Protein AF-A0A9E3GKM8-F1 (afdb_monomer)

pLDDT: mean 89.6, std 9.0, range [55.22, 98.56]

Solvent-accessible surface area (backbone atoms only — not comparable to full-atom values): 5943 Å² total; per-residue (Å²): 116,68,69,61,54,50,55,49,60,79,42,48,66,61,56,52,50,52,52,52,53,49,52,51,50,51,56,46,48,36,64,90,82,4,53,57,38,49,55,52,52,54,53,52,50,51,54,50,52,53,51,51,51,50,52,50,50,52,48,54,52,50,49,54,55,47,52,41,65,48,96,62,60,38,64,67,62,49,52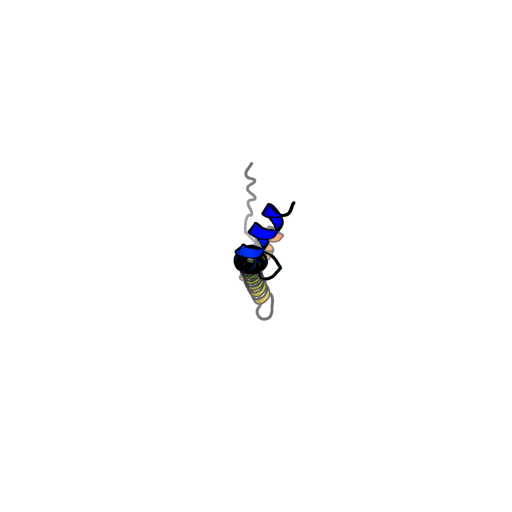,50,51,48,30,70,79,66,71,58,71,61,95,91,59,84,88,82,87,82,83,83,129

Foldseek 3Di:
DVVVVVVCVVCVVVVVVVVVVVVCVCVQCDDCPHPVNVVVVVVVVVVVVVVVVVVVVVVVVVVVVVVCCPDPPVVVVVVVVCCVPPVDDDPPDDGDDDDDD

Structure (mmCIF, N/CA/C/O backbone):
data_AF-A0A9E3GKM8-F1
#
_entry.id   AF-A0A9E3GKM8-F1
#
loop_
_atom_site.group_PDB
_atom_site.id
_atom_site.type_symbol
_atom_site.label_atom_id
_atom_site.label_alt_id
_atom_site.label_comp_id
_atom_site.label_asym_id
_atom_site.label_entity_id
_atom_site.label_seq_id
_atom_site.pdbx_PDB_ins_code
_atom_site.Cartn_x
_atom_site.Cartn_y
_atom_site.Cartn_z
_atom_site.occupancy
_atom_site.B_iso_or_equiv
_atom_site.auth_seq_id
_atom_site.auth_comp_id
_atom_site.auth_asym_id
_atom_site.auth_atom_id
_atom_site.pdbx_PDB_model_num
ATOM 1 N N . MET A 1 1 ? 11.761 11.075 -61.405 1.00 55.22 1 MET A N 1
ATOM 2 C CA . MET A 1 1 ? 11.833 9.775 -60.697 1.00 55.22 1 MET A CA 1
ATOM 3 C C . MET A 1 1 ? 13.269 9.357 -60.366 1.00 55.22 1 MET A C 1
ATOM 5 O O . MET A 1 1 ? 13.521 9.028 -59.216 1.00 55.22 1 MET A O 1
ATOM 9 N N . SER A 1 2 ? 14.216 9.408 -61.314 1.00 62.56 2 SER A N 1
ATOM 10 C CA . SER A 1 2 ? 15.609 8.938 -61.138 1.00 62.56 2 SER A CA 1
ATOM 11 C C . SER A 1 2 ? 16.404 9.655 -60.034 1.00 62.56 2 SER A C 1
ATOM 13 O O . SER A 1 2 ? 17.075 9.002 -59.242 1.00 62.56 2 SER A O 1
ATOM 15 N N . ASN A 1 3 ? 16.287 10.981 -59.920 1.00 69.12 3 ASN A N 1
ATOM 16 C CA . ASN A 1 3 ? 17.090 11.767 -58.967 1.00 69.12 3 ASN A CA 1
ATOM 17 C C . ASN A 1 3 ? 16.737 11.490 -57.494 1.00 69.12 3 ASN A C 1
ATOM 19 O O . ASN A 1 3 ? 17.602 11.530 -56.624 1.00 69.12 3 ASN A O 1
ATOM 23 N N . LEU A 1 4 ? 15.470 11.169 -57.218 1.00 68.75 4 LEU A N 1
ATOM 24 C CA . LEU A 1 4 ? 14.983 10.864 -55.870 1.00 68.75 4 LEU A CA 1
ATOM 25 C C . LEU A 1 4 ? 15.470 9.480 -55.418 1.00 68.75 4 LEU A C 1
ATOM 27 O O . LEU A 1 4 ? 15.970 9.323 -54.308 1.00 68.75 4 LEU A O 1
ATOM 31 N N . VAL A 1 5 ? 15.400 8.495 -56.319 1.00 74.75 5 VAL A N 1
ATOM 32 C CA . VAL A 1 5 ? 15.896 7.131 -56.082 1.00 74.75 5 VAL A CA 1
ATOM 33 C C . VAL A 1 5 ? 17.415 7.125 -55.881 1.00 74.75 5 VAL A C 1
ATOM 35 O O . VAL A 1 5 ? 17.902 6.453 -54.973 1.00 74.75 5 VAL A O 1
ATOM 38 N N . ASN A 1 6 ? 18.159 7.924 -56.652 1.00 72.62 6 ASN A N 1
ATOM 39 C CA . ASN A 1 6 ? 19.606 8.076 -56.477 1.00 72.62 6 ASN A CA 1
ATOM 40 C C . ASN A 1 6 ? 19.959 8.730 -55.132 1.00 72.62 6 ASN A C 1
ATOM 42 O O . ASN A 1 6 ? 20.800 8.204 -54.408 1.00 72.62 6 ASN A O 1
ATOM 46 N N . SER A 1 7 ? 19.251 9.794 -54.734 1.00 71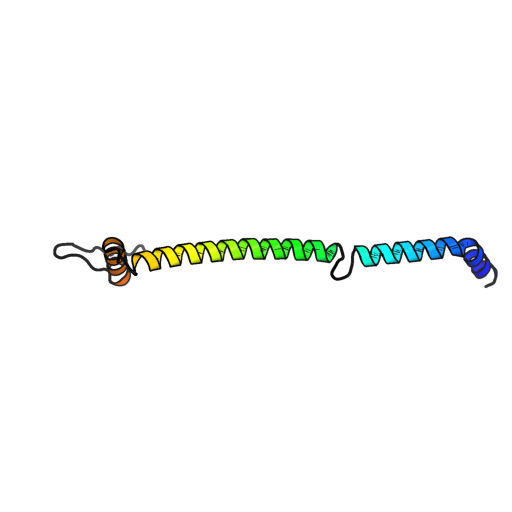.19 7 SER A N 1
ATOM 47 C CA . SER A 1 7 ? 19.481 10.459 -53.442 1.00 71.19 7 SER A CA 1
ATOM 48 C C . SER A 1 7 ? 19.185 9.551 -52.237 1.00 71.19 7 SER A C 1
ATOM 50 O O . SER A 1 7 ? 19.925 9.549 -51.253 1.00 71.19 7 SER A O 1
ATOM 52 N N . ILE A 1 8 ? 18.137 8.721 -52.324 1.00 69.75 8 ILE A N 1
ATOM 53 C CA . ILE A 1 8 ? 17.837 7.692 -51.315 1.00 69.75 8 ILE A CA 1
ATOM 54 C C . ILE A 1 8 ? 18.933 6.622 -51.306 1.00 69.75 8 ILE A C 1
ATOM 56 O O . ILE A 1 8 ? 19.355 6.190 -50.235 1.00 69.75 8 ILE A O 1
ATOM 60 N N . SER A 1 9 ? 19.420 6.215 -52.484 1.00 75.00 9 SER A N 1
ATOM 61 C CA . SER A 1 9 ? 20.479 5.215 -52.623 1.00 75.00 9 SER A CA 1
ATOM 62 C C . SER A 1 9 ? 21.787 5.635 -51.953 1.00 75.00 9 SER A C 1
ATOM 64 O O . SER A 1 9 ? 22.402 4.826 -51.262 1.00 75.00 9 SER A O 1
ATOM 66 N N . GLU A 1 10 ? 22.173 6.899 -52.088 1.00 80.62 10 GLU A N 1
ATOM 67 C CA . GLU A 1 10 ? 23.376 7.461 -51.464 1.00 80.62 10 GLU A CA 1
ATOM 68 C C . GLU A 1 10 ? 23.284 7.529 -49.930 1.00 80.62 10 GLU A C 1
ATOM 70 O O . GLU A 1 10 ? 24.302 7.493 -49.244 1.00 80.62 10 GLU A O 1
ATOM 75 N N . ARG A 1 11 ? 22.066 7.583 -49.369 1.00 84.12 11 ARG A N 1
ATOM 76 C CA . ARG A 1 11 ? 21.814 7.723 -47.921 1.00 84.12 11 ARG A CA 1
ATOM 77 C C . ARG A 1 11 ? 21.209 6.472 -47.275 1.00 84.12 11 ARG A C 1
ATOM 79 O O . ARG A 1 11 ? 20.724 6.541 -46.149 1.00 84.12 11 ARG A O 1
ATOM 86 N N . LYS A 1 12 ? 21.256 5.310 -47.937 1.00 82.31 12 LYS A N 1
ATOM 87 C CA . LYS A 1 12 ? 20.675 4.038 -47.448 1.00 82.31 12 LYS A CA 1
ATOM 88 C C . LYS A 1 12 ? 21.075 3.691 -46.008 1.00 82.31 12 LYS A C 1
ATOM 90 O O . LYS A 1 12 ? 20.230 3.279 -45.219 1.00 82.31 12 LYS A O 1
ATOM 95 N N . PHE A 1 13 ? 22.340 3.905 -45.643 1.00 86.69 13 PHE A N 1
ATOM 96 C CA . PHE A 1 13 ? 22.843 3.613 -44.296 1.00 86.69 13 PHE A CA 1
ATOM 97 C C . PHE A 1 13 ? 22.212 4.506 -43.215 1.00 86.69 13 PHE A C 1
ATOM 99 O O . PHE A 1 13 ? 21.877 4.030 -42.132 1.00 86.69 13 PHE A O 1
ATOM 106 N N . PHE A 1 14 ? 21.961 5.779 -43.532 1.00 88.75 14 PHE A N 1
ATOM 107 C CA . PHE A 1 14 ? 21.273 6.712 -42.637 1.00 88.75 14 PHE A CA 1
ATOM 108 C C . PHE A 1 14 ? 19.840 6.249 -42.332 1.00 88.75 14 PHE A C 1
ATOM 110 O O . PHE A 1 14 ? 19.408 6.284 -41.181 1.00 88.75 14 PHE A O 1
ATOM 117 N N . PHE A 1 15 ? 19.126 5.735 -43.339 1.00 86.25 15 PHE A N 1
ATOM 118 C CA . PHE A 1 15 ? 17.784 5.179 -43.146 1.00 86.25 15 PHE A CA 1
ATOM 119 C C . PHE A 1 15 ? 17.780 3.892 -42.307 1.00 86.25 15 PHE A C 1
ATOM 121 O O . PHE A 1 15 ? 16.863 3.664 -41.524 1.00 86.25 15 PHE A O 1
ATOM 128 N N . ILE A 1 16 ? 18.808 3.053 -42.414 1.00 90.12 16 ILE A N 1
ATOM 129 C CA . ILE A 1 16 ? 18.922 1.866 -41.554 1.00 90.12 16 ILE A CA 1
ATOM 130 C C . ILE A 1 16 ? 19.136 2.289 -40.096 1.00 90.12 16 ILE A C 1
ATOM 132 O O . ILE A 1 16 ? 18.463 1.779 -39.202 1.00 90.12 16 ILE A O 1
ATOM 136 N N . ILE A 1 17 ? 20.009 3.270 -39.854 1.00 93.81 17 ILE A N 1
ATOM 137 C CA . ILE A 1 17 ? 20.252 3.801 -38.507 1.00 93.81 17 ILE A CA 1
ATOM 138 C C . ILE A 1 17 ? 18.973 4.393 -37.911 1.00 93.81 17 ILE A C 1
ATOM 140 O O . ILE A 1 17 ? 18.657 4.102 -36.758 1.00 93.81 17 ILE A O 1
ATOM 144 N N . ILE A 1 18 ? 18.213 5.187 -38.674 1.00 95.50 18 ILE A N 1
ATOM 145 C CA . ILE A 1 18 ? 16.999 5.806 -38.130 1.00 95.50 18 ILE A CA 1
ATOM 146 C C . ILE A 1 18 ? 15.938 4.763 -37.772 1.00 95.50 18 ILE A C 1
ATOM 148 O O . ILE A 1 18 ? 15.282 4.906 -36.745 1.00 95.50 18 ILE A O 1
ATOM 152 N N . LEU A 1 19 ? 15.823 3.677 -38.545 1.00 94.56 19 LEU A N 1
ATOM 153 C CA . LEU A 1 19 ? 14.931 2.562 -38.218 1.00 94.56 19 LEU A CA 1
ATOM 154 C C . LEU A 1 19 ? 15.365 1.831 -36.941 1.00 94.56 19 LEU A C 1
ATOM 156 O O . LEU A 1 19 ? 14.515 1.499 -36.117 1.00 94.56 19 LEU A O 1
ATOM 160 N N . ILE A 1 20 ? 16.670 1.624 -36.739 1.00 95.94 20 ILE A N 1
ATOM 161 C CA . ILE A 1 20 ? 17.204 1.004 -35.516 1.00 95.94 20 ILE A CA 1
ATOM 162 C C . ILE A 1 20 ? 16.935 1.891 -34.296 1.00 95.94 20 ILE A C 1
ATOM 164 O O . ILE A 1 20 ? 16.451 1.403 -33.275 1.00 95.94 20 ILE A O 1
ATOM 168 N N . ILE A 1 21 ? 17.198 3.197 -34.399 1.00 96.62 21 ILE A N 1
ATOM 169 C CA . ILE A 1 21 ? 16.917 4.153 -33.318 1.00 96.62 21 ILE A CA 1
ATOM 170 C C . ILE A 1 21 ? 15.424 4.153 -32.996 1.00 96.62 21 ILE A C 1
ATOM 172 O O . ILE A 1 21 ? 15.043 4.066 -31.832 1.00 96.62 21 ILE A O 1
ATOM 176 N N . LEU A 1 22 ? 14.574 4.198 -34.021 1.00 96.00 22 LEU A N 1
ATOM 177 C CA . LEU A 1 22 ? 13.128 4.206 -33.858 1.00 96.00 22 LEU A CA 1
ATOM 178 C C . LEU A 1 22 ? 12.628 2.927 -33.172 1.00 96.00 22 LEU A C 1
ATOM 180 O O . LEU A 1 22 ? 11.803 3.000 -32.263 1.00 96.00 22 LEU A O 1
ATOM 184 N N . TYR A 1 23 ? 13.172 1.768 -33.550 1.00 94.12 23 TYR A N 1
ATOM 185 C CA . TYR A 1 23 ? 12.872 0.493 -32.902 1.00 94.12 23 TYR A CA 1
ATOM 186 C C . TYR A 1 23 ? 13.230 0.516 -31.413 1.00 94.12 23 TYR A C 1
ATOM 188 O O . TYR A 1 23 ? 12.418 0.110 -30.581 1.00 94.12 23 TYR A O 1
ATOM 196 N N . ILE A 1 24 ? 14.413 1.026 -31.059 1.00 95.19 24 ILE A N 1
ATOM 197 C CA . ILE A 1 24 ? 14.839 1.144 -29.659 1.00 95.19 24 ILE A CA 1
ATOM 198 C C . ILE A 1 24 ? 13.913 2.097 -28.900 1.00 95.19 24 ILE A C 1
ATOM 200 O O . ILE A 1 24 ? 13.442 1.745 -27.825 1.00 95.19 24 ILE A O 1
ATOM 204 N N . VAL A 1 25 ? 13.603 3.268 -29.463 1.00 96.12 25 VAL A N 1
ATOM 205 C CA . VAL A 1 25 ? 12.735 4.270 -28.826 1.00 96.12 25 VAL A CA 1
ATOM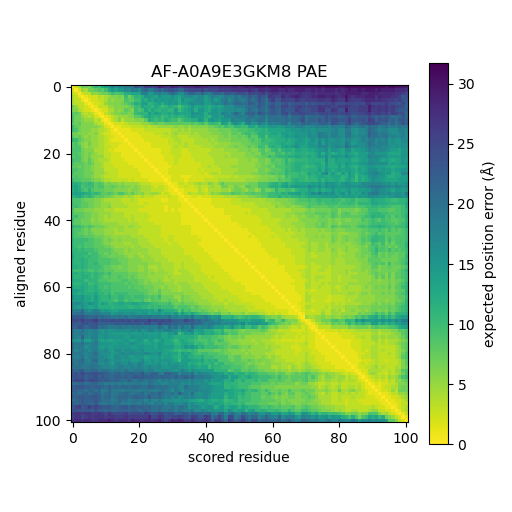 206 C C . VAL A 1 25 ? 11.340 3.700 -28.566 1.00 96.12 25 VAL A C 1
ATOM 208 O O . VAL A 1 25 ? 10.850 3.783 -27.441 1.00 96.12 25 VAL A O 1
ATOM 211 N N . PHE A 1 26 ? 10.709 3.062 -29.554 1.00 94.06 26 PHE A N 1
ATOM 212 C CA . PHE A 1 26 ? 9.378 2.485 -29.355 1.00 94.06 26 PHE A CA 1
ATOM 213 C C . PHE A 1 26 ? 9.370 1.353 -28.326 1.00 94.06 26 PHE A C 1
ATOM 215 O O . PHE A 1 26 ? 8.477 1.324 -27.480 1.00 94.06 26 PHE A O 1
ATOM 222 N N . ASN A 1 27 ? 10.370 0.466 -28.342 1.00 91.00 27 ASN A N 1
ATOM 223 C CA . ASN A 1 27 ? 10.482 -0.600 -27.340 1.00 91.00 27 ASN A CA 1
ATOM 224 C C . ASN A 1 27 ? 10.821 -0.072 -25.942 1.00 91.00 27 ASN A C 1
ATOM 226 O O . ASN A 1 27 ? 10.461 -0.688 -24.945 1.00 91.00 27 ASN A O 1
ATOM 230 N N . PHE A 1 28 ? 11.525 1.054 -25.857 1.00 95.25 28 PHE A N 1
ATOM 231 C CA . PHE A 1 28 ? 11.910 1.649 -24.587 1.00 95.25 28 PHE A CA 1
ATOM 232 C C . PHE A 1 28 ? 10.746 2.374 -23.912 1.00 95.25 28 PHE A C 1
ATOM 234 O O . PHE A 1 28 ? 10.550 2.236 -22.706 1.00 95.25 28 PHE A O 1
ATOM 241 N N . PHE A 1 29 ? 9.955 3.142 -24.664 1.00 95.81 29 PHE A N 1
ATOM 242 C CA . PHE A 1 29 ? 8.817 3.868 -24.096 1.00 95.81 29 PHE A CA 1
ATOM 243 C C . PHE A 1 29 ? 7.561 2.999 -23.960 1.00 95.81 29 PHE A C 1
ATOM 245 O O . PHE A 1 29 ? 6.815 3.167 -22.993 1.00 95.81 29 PHE A O 1
ATOM 252 N N . GLY A 1 30 ? 7.327 2.088 -24.907 1.00 91.44 30 GLY A N 1
ATOM 253 C CA . GLY A 1 30 ? 6.115 1.277 -24.999 1.00 91.44 30 GLY A CA 1
ATOM 254 C C . GLY A 1 30 ? 6.257 -0.159 -24.492 1.00 91.44 30 GLY A C 1
ATOM 255 O O . GLY A 1 30 ? 7.315 -0.601 -24.057 1.00 91.44 30 GLY A O 1
ATOM 256 N N . GLY A 1 31 ? 5.154 -0.904 -24.576 1.00 88.69 31 GLY A N 1
ATOM 257 C CA . GLY A 1 31 ? 5.076 -2.299 -24.144 1.00 88.69 31 GLY A CA 1
ATOM 258 C C . GLY A 1 31 ? 5.075 -2.484 -22.623 1.00 88.69 31 GLY A C 1
ATOM 259 O O . GLY A 1 31 ? 5.299 -1.554 -21.850 1.00 88.69 31 GLY A O 1
ATOM 260 N N . ASP A 1 32 ? 4.864 -3.726 -22.186 1.00 89.50 32 ASP A N 1
ATOM 261 C CA . ASP A 1 32 ? 4.651 -4.055 -20.766 1.00 89.50 32 ASP A CA 1
ATOM 262 C C . ASP A 1 32 ? 5.895 -3.877 -19.876 1.00 89.50 32 ASP A C 1
ATOM 264 O O . ASP A 1 32 ? 5.825 -3.968 -18.642 1.00 89.50 32 ASP A O 1
ATOM 268 N N . ARG A 1 33 ? 7.055 -3.683 -20.510 1.00 89.81 33 ARG A N 1
ATOM 269 C CA . ARG A 1 33 ? 8.359 -3.462 -19.873 1.00 89.81 33 ARG A CA 1
ATOM 270 C C . ARG A 1 33 ? 8.964 -2.103 -20.230 1.00 89.81 33 ARG A C 1
ATOM 272 O O . ARG A 1 33 ? 10.097 -1.838 -19.842 1.00 89.81 33 ARG A O 1
ATOM 279 N N . GLY A 1 34 ? 8.228 -1.266 -20.960 1.00 94.94 34 GLY A N 1
ATOM 280 C CA . GLY A 1 34 ? 8.659 0.084 -21.287 1.00 94.94 34 GLY A CA 1
ATOM 281 C C . GLY A 1 34 ? 8.570 1.033 -20.098 1.00 94.94 34 GLY A C 1
ATOM 282 O O . GLY A 1 34 ? 7.991 0.726 -19.051 1.00 94.94 34 GLY A O 1
ATOM 283 N N . LEU A 1 35 ? 9.113 2.232 -20.281 1.00 96.50 35 LEU A N 1
ATOM 284 C CA . LEU A 1 35 ? 9.132 3.279 -19.264 1.00 96.50 35 LEU A CA 1
ATOM 285 C C . LEU A 1 35 ? 7.739 3.679 -18.778 1.00 96.50 35 LEU A C 1
ATOM 287 O O . LEU A 1 35 ? 7.548 3.879 -17.578 1.00 96.50 35 LEU A O 1
ATOM 291 N N . ILE A 1 36 ? 6.769 3.807 -19.688 1.00 95.69 36 ILE A N 1
ATOM 292 C CA . ILE A 1 36 ? 5.406 4.214 -19.319 1.00 95.69 36 ILE A CA 1
ATOM 293 C C . ILE A 1 36 ? 4.807 3.186 -18.354 1.00 95.69 36 ILE A C 1
ATOM 295 O O . ILE A 1 36 ? 4.233 3.547 -17.326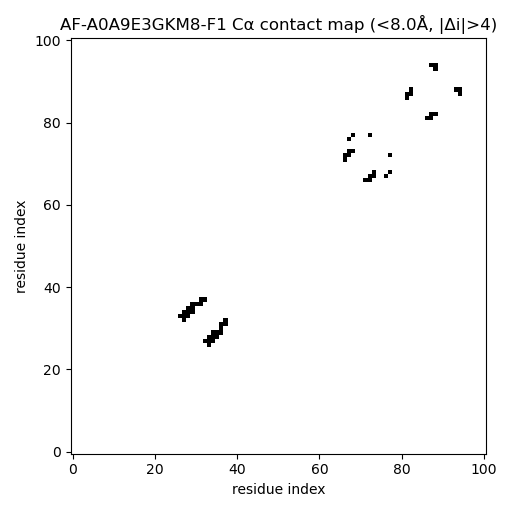 1.00 95.69 36 ILE A O 1
ATOM 299 N N . GLU A 1 37 ? 4.988 1.903 -18.657 1.00 96.56 37 GLU A N 1
ATOM 300 C CA . GLU A 1 37 ? 4.470 0.821 -17.830 1.00 96.56 37 GLU A CA 1
ATOM 301 C C . GLU A 1 37 ? 5.218 0.703 -16.495 1.00 96.56 37 GLU A C 1
ATOM 303 O O . GLU A 1 37 ? 4.601 0.450 -15.460 1.00 96.56 37 GLU A O 1
ATOM 308 N N . TYR A 1 38 ? 6.528 0.969 -16.478 1.00 96.31 38 TYR A N 1
ATOM 309 C CA . TYR A 1 38 ? 7.310 1.034 -15.243 1.00 96.31 38 TYR A CA 1
ATOM 310 C C . TYR A 1 38 ? 6.724 2.039 -14.240 1.00 96.31 38 TYR A C 1
ATOM 312 O O . TYR A 1 38 ? 6.524 1.697 -13.072 1.00 96.31 38 TYR A O 1
ATOM 320 N N . PHE A 1 39 ? 6.401 3.262 -14.679 1.00 96.81 39 PHE A N 1
ATOM 321 C CA . PHE A 1 39 ? 5.835 4.274 -13.782 1.00 96.81 39 PHE A CA 1
ATOM 322 C C . PHE A 1 39 ? 4.448 3.886 -13.261 1.00 96.81 39 PHE A C 1
ATOM 324 O O . PHE A 1 39 ? 4.191 4.048 -12.067 1.00 96.81 39 PHE A O 1
ATOM 331 N N . LYS A 1 40 ? 3.584 3.310 -14.108 1.00 97.00 40 LYS A N 1
ATOM 332 C CA . LYS A 1 40 ? 2.271 2.799 -13.679 1.00 97.00 40 LYS A CA 1
ATOM 333 C C . LYS A 1 40 ? 2.409 1.716 -12.613 1.00 97.00 40 LYS A C 1
ATOM 335 O O . LYS A 1 40 ? 1.817 1.825 -11.542 1.00 97.00 40 LYS A O 1
ATOM 340 N N . LYS A 1 41 ? 3.246 0.705 -12.866 1.00 97.38 41 LYS A N 1
ATOM 341 C CA . LYS A 1 41 ? 3.494 -0.395 -11.921 1.00 97.38 41 LYS A CA 1
ATOM 342 C C . LYS A 1 41 ? 4.109 0.096 -10.614 1.00 97.38 41 LYS A C 1
ATOM 344 O O . LYS A 1 41 ? 3.794 -0.442 -9.558 1.00 97.38 41 LYS A O 1
ATOM 349 N N . LYS A 1 42 ? 4.948 1.134 -10.660 1.00 97.31 42 LYS A N 1
ATOM 350 C CA . LYS A 1 42 ? 5.526 1.757 -9.463 1.00 97.31 42 LYS A CA 1
ATOM 351 C C . LYS A 1 42 ? 4.465 2.426 -8.585 1.00 97.31 42 LYS A C 1
ATOM 353 O O . LYS A 1 42 ? 4.529 2.286 -7.367 1.00 97.31 42 LYS A O 1
ATOM 358 N N . ILE A 1 43 ? 3.504 3.128 -9.186 1.00 98.06 43 ILE A N 1
ATOM 359 C CA . ILE A 1 43 ? 2.374 3.730 -8.459 1.00 98.06 43 ILE A CA 1
ATOM 360 C C . ILE A 1 43 ? 1.499 2.629 -7.857 1.00 98.06 43 ILE A C 1
ATOM 362 O O . ILE A 1 43 ? 1.268 2.630 -6.652 1.00 98.06 43 ILE A O 1
ATOM 366 N N . LEU A 1 44 ? 1.124 1.636 -8.664 1.00 98.25 44 LEU A N 1
ATOM 367 C CA . LEU A 1 44 ? 0.309 0.506 -8.221 1.00 98.25 44 LEU A CA 1
ATOM 368 C C . LEU A 1 44 ? 0.965 -0.269 -7.063 1.00 98.25 44 LEU A C 1
ATOM 370 O O . LEU A 1 44 ? 0.304 -0.657 -6.103 1.00 98.25 44 LEU A O 1
ATOM 374 N N . LEU A 1 45 ? 2.286 -0.465 -7.113 1.00 98.50 45 LEU A N 1
ATOM 375 C CA . LEU A 1 45 ? 3.035 -1.085 -6.020 1.00 98.50 45 LEU A CA 1
ATOM 376 C C . LEU A 1 45 ? 2.907 -0.282 -4.721 1.00 98.50 45 LEU A C 1
ATOM 378 O O . LEU A 1 45 ? 2.742 -0.877 -3.657 1.00 98.50 45 LEU A O 1
ATOM 382 N N . LYS A 1 46 ? 2.974 1.050 -4.799 1.00 98.38 46 LYS A N 1
ATOM 383 C CA . LYS A 1 46 ? 2.823 1.923 -3.633 1.00 98.38 46 LYS A CA 1
ATOM 384 C C . LYS A 1 46 ? 1.416 1.811 -3.039 1.00 98.38 46 LYS A C 1
ATOM 386 O O . LYS A 1 46 ? 1.292 1.622 -1.833 1.00 98.38 46 LYS A O 1
ATOM 391 N N . GLU A 1 47 ? 0.382 1.827 -3.877 1.00 98.44 47 GLU A N 1
ATOM 392 C CA . GLU A 1 47 ? -1.011 1.632 -3.445 1.00 98.44 47 GLU A CA 1
ATOM 393 C C . GLU A 1 47 ? -1.198 0.280 -2.742 1.00 98.44 47 GLU A C 1
ATOM 395 O O . GLU A 1 47 ? -1.789 0.201 -1.663 1.00 98.44 47 GLU A O 1
ATOM 400 N N . PHE A 1 48 ? -0.627 -0.797 -3.293 1.00 98.56 48 PHE A N 1
ATOM 401 C CA . PHE A 1 48 ? -0.669 -2.107 -2.645 1.00 98.56 48 PHE A CA 1
ATOM 402 C C . PHE A 1 48 ? 0.099 -2.146 -1.323 1.00 98.56 48 PHE A C 1
ATOM 404 O O . PHE A 1 48 ? -0.335 -2.820 -0.391 1.00 98.56 48 PHE A O 1
ATOM 411 N N . GLN A 1 49 ? 1.227 -1.446 -1.208 1.00 98.56 49 GLN A N 1
ATOM 412 C CA . GLN A 1 49 ? 1.974 -1.355 0.048 1.00 98.56 49 GLN A CA 1
ATOM 413 C C . GLN A 1 49 ? 1.178 -0.624 1.132 1.00 98.56 49 GLN A C 1
ATOM 415 O O . GLN A 1 49 ? 1.128 -1.103 2.266 1.00 98.56 49 GLN A O 1
ATOM 420 N N . GLU A 1 50 ? 0.527 0.485 0.784 1.00 98.44 50 GLU A N 1
ATOM 421 C CA . GLU A 1 50 ? -0.328 1.246 1.699 1.00 98.44 50 GLU A CA 1
ATOM 422 C C . GLU A 1 50 ? -1.521 0.402 2.162 1.00 98.44 50 GLU A C 1
ATOM 424 O O . GLU A 1 50 ? -1.721 0.233 3.367 1.00 98.44 50 GLU A O 1
ATOM 429 N N . LYS A 1 51 ? -2.224 -0.246 1.226 1.00 98.50 51 LYS A N 1
ATOM 430 C CA . LYS A 1 51 ? -3.340 -1.148 1.539 1.00 98.50 51 LYS A CA 1
ATOM 431 C C . LYS A 1 51 ? -2.911 -2.332 2.408 1.00 98.50 51 LYS A C 1
ATOM 433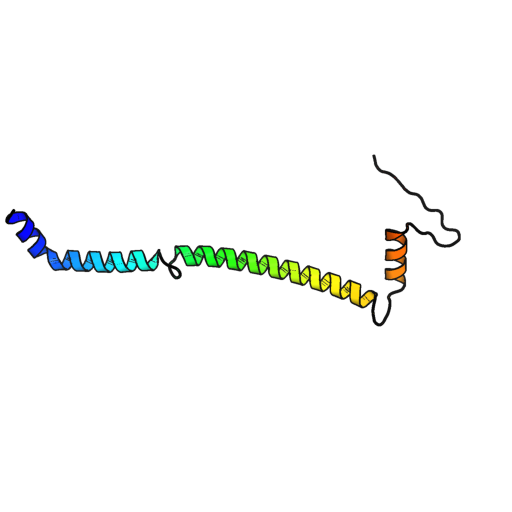 O O . LYS A 1 51 ? -3.593 -2.691 3.363 1.00 98.50 51 LYS A O 1
ATOM 438 N N . ASN A 1 52 ? -1.759 -2.936 2.121 1.00 98.44 52 ASN A N 1
ATOM 439 C CA . ASN A 1 52 ? -1.225 -4.025 2.940 1.00 98.44 52 ASN A CA 1
ATOM 440 C C . ASN A 1 52 ? -0.906 -3.570 4.368 1.00 98.44 52 ASN A C 1
ATOM 442 O O . ASN A 1 52 ? -1.075 -4.339 5.315 1.00 98.44 52 ASN A O 1
ATOM 446 N N . LEU A 1 53 ? -0.419 -2.341 4.536 1.00 98.44 53 LEU A N 1
ATOM 447 C CA . LEU A 1 53 ? -0.133 -1.775 5.848 1.00 98.44 53 LEU A CA 1
ATOM 448 C C . LEU A 1 53 ? -1.420 -1.487 6.630 1.00 98.44 53 LEU A C 1
ATOM 450 O O . LEU A 1 53 ? -1.466 -1.761 7.828 1.00 98.44 53 LEU A O 1
ATOM 454 N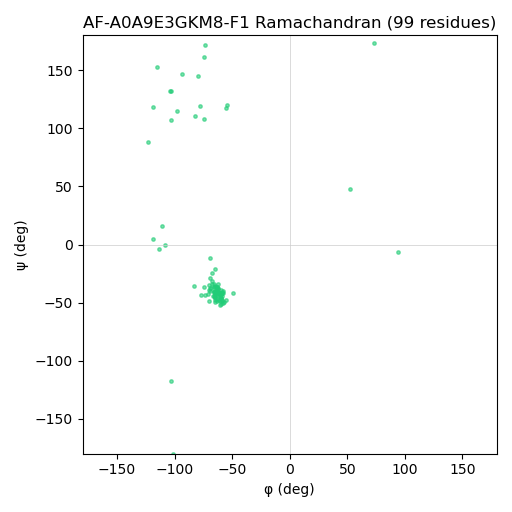 N . GLU A 1 54 ? -2.462 -0.992 5.964 1.00 98.38 54 GLU A N 1
ATOM 455 C CA . GLU A 1 54 ? -3.796 -0.812 6.545 1.00 98.38 54 GLU A CA 1
ATOM 456 C C . GLU A 1 54 ? -4.392 -2.146 7.015 1.00 98.38 54 GLU A C 1
ATOM 458 O O . GLU A 1 54 ? -4.705 -2.293 8.196 1.00 98.38 54 GLU A O 1
ATOM 463 N N . ILE A 1 55 ? -4.412 -3.161 6.146 1.00 98.50 55 ILE A N 1
ATOM 464 C CA . ILE A 1 55 ? -4.914 -4.502 6.481 1.00 98.50 55 ILE A CA 1
ATOM 465 C C . ILE A 1 55 ? -4.129 -5.109 7.651 1.00 98.50 55 ILE A C 1
ATOM 467 O O . ILE A 1 55 ? -4.710 -5.689 8.564 1.00 98.50 55 ILE A O 1
ATOM 471 N N . LYS A 1 56 ? -2.798 -4.958 7.683 1.00 98.31 56 LYS A N 1
ATOM 472 C CA . LYS A 1 56 ? -1.984 -5.443 8.812 1.00 98.31 56 LYS A CA 1
ATOM 473 C C . LYS A 1 56 ? -2.339 -4.758 10.129 1.00 98.31 56 LYS A C 1
ATOM 475 O O . LYS A 1 56 ? -2.325 -5.417 11.168 1.00 98.31 56 LYS A O 1
ATOM 480 N N . LYS A 1 57 ? -2.635 -3.454 10.106 1.00 98.12 57 LYS A N 1
ATOM 481 C CA . LYS A 1 57 ? -3.087 -2.724 11.299 1.00 98.12 57 LYS A CA 1
ATOM 482 C C . LYS A 1 57 ? -4.444 -3.238 11.766 1.00 98.12 57 LYS A C 1
ATOM 484 O O . LYS A 1 57 ? -4.602 -3.476 12.960 1.00 98.12 57 LYS A O 1
ATOM 489 N N . GLU A 1 58 ? -5.376 -3.452 10.843 1.00 98.06 58 GLU A N 1
ATOM 490 C CA . GLU A 1 58 ? -6.700 -3.994 11.150 1.00 98.06 58 GLU A CA 1
ATOM 491 C C . GLU A 1 58 ? -6.606 -5.402 11.747 1.00 98.06 58 GLU A C 1
ATOM 493 O O . GLU A 1 58 ? -7.154 -5.649 12.819 1.00 98.06 58 GLU A O 1
ATOM 498 N N . ILE A 1 59 ? -5.821 -6.292 11.132 1.00 98.06 59 ILE A N 1
ATOM 499 C CA . ILE A 1 59 ? -5.553 -7.631 11.669 1.00 98.06 59 ILE A CA 1
ATOM 500 C C . ILE A 1 59 ? -4.955 -7.524 13.071 1.00 98.06 59 ILE A C 1
ATOM 502 O O . ILE A 1 59 ? -5.455 -8.157 13.988 1.00 98.06 59 ILE A O 1
ATOM 506 N N . SER A 1 60 ? -3.929 -6.693 13.275 1.00 97.19 60 SER A N 1
ATOM 507 C CA . SER A 1 60 ? -3.305 -6.523 14.594 1.00 97.19 60 SER A CA 1
ATOM 508 C C . SER A 1 60 ? -4.301 -6.049 15.658 1.00 97.19 60 SER A C 1
ATOM 510 O O . SER A 1 60 ? -4.285 -6.538 16.788 1.00 97.19 60 SER A O 1
ATOM 512 N N . PHE A 1 61 ? -5.183 -5.114 15.303 1.00 95.44 61 PHE A N 1
ATOM 513 C CA . PHE A 1 61 ? -6.239 -4.623 16.181 1.00 95.44 61 PHE A CA 1
ATOM 514 C C . PHE A 1 61 ? -7.260 -5.713 16.523 1.00 95.44 61 PHE A C 1
ATOM 516 O O . PHE A 1 61 ? -7.566 -5.913 17.698 1.00 95.44 61 PHE A O 1
ATOM 523 N N . LEU A 1 62 ? -7.748 -6.448 15.521 1.00 94.56 62 LEU A N 1
ATOM 524 C CA . LEU A 1 62 ? -8.698 -7.544 15.712 1.00 94.56 62 LEU A CA 1
ATOM 525 C C . LEU A 1 62 ? -8.086 -8.701 16.503 1.00 94.56 62 LEU A C 1
ATOM 527 O O . LEU A 1 62 ? -8.742 -9.226 17.397 1.00 94.56 62 LEU A O 1
ATOM 531 N N . THR A 1 63 ? -6.826 -9.055 16.244 1.00 94.19 63 THR A N 1
ATOM 532 C CA . THR A 1 63 ? -6.099 -10.073 17.011 1.00 94.19 63 THR A CA 1
AT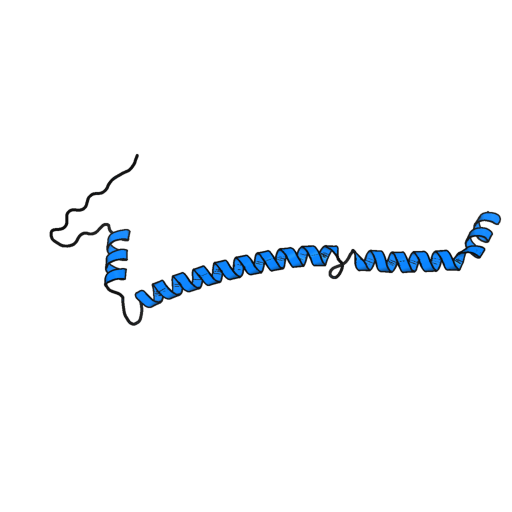OM 533 C C . THR A 1 63 ? -6.033 -9.688 18.481 1.00 94.19 63 THR A C 1
ATOM 535 O O . THR A 1 63 ? -6.431 -10.486 19.315 1.00 94.19 63 THR A O 1
ATOM 538 N N . LYS A 1 64 ? -5.650 -8.447 18.814 1.00 90.31 64 LYS A N 1
ATOM 539 C CA . LYS A 1 64 ? -5.624 -7.987 20.215 1.00 90.31 64 LYS A CA 1
ATOM 540 C C . LYS A 1 64 ? -6.995 -8.066 20.885 1.00 90.31 64 LYS A C 1
ATOM 542 O O . LYS A 1 64 ? -7.093 -8.502 22.028 1.00 90.31 64 LYS A O 1
ATOM 547 N N . LYS A 1 65 ? -8.057 -7.662 20.180 1.00 89.75 65 LYS A N 1
ATOM 548 C CA . LYS A 1 65 ? -9.432 -7.793 20.686 1.00 89.75 65 LYS A CA 1
ATOM 549 C C . LYS A 1 65 ? -9.808 -9.253 20.933 1.00 89.75 65 LYS A C 1
ATOM 55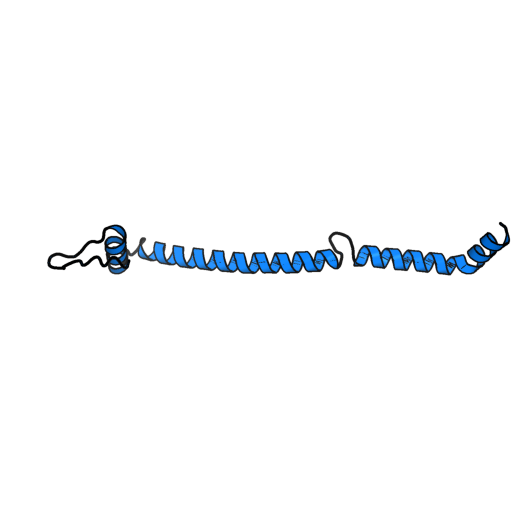1 O O . LYS A 1 65 ? -10.414 -9.561 21.952 1.00 89.75 65 LYS A O 1
ATOM 556 N N . ASN A 1 66 ? -9.437 -10.144 20.019 1.00 90.38 66 ASN A N 1
ATOM 557 C CA . ASN A 1 66 ? -9.701 -11.571 20.149 1.00 90.38 66 ASN A CA 1
ATOM 558 C C . ASN A 1 66 ? -8.886 -12.200 21.292 1.00 90.38 66 ASN A C 1
ATOM 560 O O . ASN A 1 66 ? -9.404 -13.016 22.049 1.00 90.38 66 ASN A O 1
ATOM 564 N N . ASP A 1 67 ? -7.640 -11.769 21.484 1.00 89.56 67 ASP A N 1
ATOM 565 C CA . ASP A 1 67 ? -6.798 -12.189 22.605 1.00 89.56 67 ASP A CA 1
ATOM 566 C C . ASP A 1 67 ? -7.454 -11.821 23.944 1.00 89.56 67 ASP A C 1
ATOM 568 O O . ASP A 1 67 ? -7.524 -12.658 24.843 1.00 89.56 67 ASP A O 1
ATOM 572 N N . PHE A 1 68 ? -8.032 -10.618 24.058 1.00 88.75 68 PHE A N 1
ATOM 573 C CA . PHE A 1 68 ? -8.771 -10.194 25.255 1.00 88.75 68 PHE A CA 1
ATOM 574 C C . PHE A 1 68 ? -10.048 -10.997 25.528 1.00 88.75 68 PHE A C 1
ATOM 576 O O . PHE A 1 68 ? -10.526 -10.996 26.662 1.00 88.75 68 PHE A O 1
ATOM 583 N N . LEU A 1 69 ? -10.608 -11.668 24.521 1.00 86.56 69 LEU A N 1
ATOM 584 C CA . LEU A 1 69 ? -11.864 -12.418 24.619 1.00 86.56 69 LEU A CA 1
ATOM 585 C C . LEU A 1 69 ? -11.673 -13.943 24.585 1.00 86.56 69 LEU A C 1
ATOM 587 O O . LEU A 1 69 ? -12.658 -14.673 24.668 1.00 86.56 69 LEU A O 1
ATOM 591 N N . SER A 1 70 ? -10.434 -14.431 24.467 1.00 84.88 70 SER A N 1
ATOM 592 C CA . SER A 1 70 ? -10.127 -15.857 24.300 1.00 84.88 70 SER A CA 1
ATOM 593 C C . SER A 1 70 ? -9.613 -16.513 25.592 1.00 84.88 70 SER A C 1
ATOM 595 O O . SER A 1 70 ? -10.354 -16.604 26.566 1.00 84.88 70 SER A O 1
ATOM 597 N N . VAL A 1 71 ? -8.371 -17.020 25.610 1.00 72.69 71 VAL A N 1
ATOM 598 C CA . VAL A 1 71 ? -7.853 -17.965 26.626 1.00 72.69 71 VAL A CA 1
ATOM 599 C C . VAL A 1 71 ? -7.896 -17.387 28.043 1.00 72.69 71 VAL A C 1
ATOM 601 O O . VAL A 1 71 ? -8.247 -18.093 28.983 1.00 72.69 71 VAL A O 1
ATOM 604 N N . ASN A 1 72 ? -7.588 -16.097 28.186 1.00 78.38 72 ASN A N 1
ATOM 605 C CA . ASN A 1 72 ? -7.716 -15.359 29.438 1.00 78.38 72 ASN A CA 1
ATOM 606 C C . ASN A 1 72 ? -8.625 -14.156 29.202 1.00 78.38 72 ASN A C 1
ATOM 608 O O . ASN A 1 72 ? -8.150 -13.071 28.868 1.00 78.38 72 ASN A O 1
ATOM 612 N N . ILE A 1 73 ? -9.931 -14.367 29.371 1.00 84.88 73 ILE A N 1
ATOM 613 C CA . ILE A 1 73 ? -10.934 -13.314 29.203 1.00 84.88 73 ILE A CA 1
ATOM 614 C C . ILE A 1 73 ? -10.591 -12.136 30.118 1.00 84.88 73 ILE A C 1
ATOM 616 O O . ILE A 1 73 ? -10.601 -12.250 31.349 1.00 84.88 73 ILE A O 1
ATOM 620 N N . ASN A 1 74 ? -10.320 -10.987 29.507 1.00 88.94 74 ASN A N 1
ATOM 621 C CA . ASN A 1 74 ? -10.118 -9.738 30.216 1.00 88.94 74 ASN A CA 1
ATOM 622 C C . ASN A 1 74 ? -11.481 -9.218 30.697 1.00 88.94 74 ASN A C 1
ATOM 624 O O . ASN A 1 74 ? -12.309 -8.767 29.907 1.00 88.94 74 ASN A O 1
ATOM 628 N N . LYS A 1 75 ? -11.714 -9.300 32.011 1.00 89.69 75 LYS A N 1
ATOM 629 C CA . LYS A 1 75 ? -12.989 -8.919 32.636 1.00 89.69 75 LYS A CA 1
ATOM 630 C C . LYS A 1 75 ? -13.290 -7.426 32.519 1.00 89.69 75 LYS A C 1
ATOM 632 O O . LYS A 1 75 ? -14.455 -7.080 32.370 1.00 89.69 75 LYS A O 1
ATOM 637 N N . ASP A 1 76 ? -12.270 -6.572 32.561 1.00 89.12 76 ASP A N 1
ATOM 638 C CA . ASP A 1 76 ? -12.445 -5.121 32.442 1.00 89.12 76 ASP A CA 1
ATOM 639 C C . ASP A 1 76 ? -12.830 -4.746 31.010 1.00 89.12 76 ASP A C 1
ATOM 641 O O . ASP A 1 76 ? -13.772 -3.986 30.800 1.00 89.12 76 ASP A O 1
ATOM 645 N N . TYR A 1 77 ? -12.175 -5.366 30.023 1.00 90.19 77 TYR A N 1
ATOM 646 C CA . TYR A 1 77 ? -12.532 -5.205 28.612 1.00 90.19 77 TYR A CA 1
ATOM 647 C C . TYR A 1 77 ? -13.946 -5.727 28.311 1.00 90.19 77 TYR A C 1
ATOM 649 O O . TYR A 1 77 ? -14.690 -5.138 27.531 1.00 90.19 77 TYR A O 1
ATOM 657 N N . LEU A 1 78 ? -14.350 -6.821 28.959 1.00 89.19 78 LEU A N 1
ATOM 658 C CA . LEU A 1 78 ? -15.702 -7.356 28.836 1.00 89.19 78 LEU A CA 1
ATOM 659 C C . LEU A 1 78 ? -16.755 -6.440 29.495 1.00 89.19 78 LEU A C 1
ATOM 661 O O . LEU A 1 78 ? -17.825 -6.256 28.919 1.00 89.19 78 LEU A O 1
ATOM 665 N N . ASP A 1 79 ? -16.465 -5.849 30.663 1.00 89.38 79 ASP A N 1
ATOM 666 C CA . ASP A 1 79 ? -17.326 -4.837 31.309 1.00 89.38 79 ASP A CA 1
ATOM 667 C C . ASP A 1 79 ? -17.473 -3.600 30.411 1.00 89.38 79 ASP A C 1
ATOM 669 O O . ASP A 1 79 ? -18.585 -3.112 30.229 1.00 89.38 79 ASP A O 1
ATOM 673 N N . GLU A 1 80 ? -16.384 -3.138 29.787 1.00 90.00 80 GLU A N 1
ATOM 674 C CA . GLU A 1 80 ? -16.399 -2.043 28.807 1.00 90.00 80 GLU A CA 1
ATOM 675 C C . GLU A 1 80 ? -17.328 -2.359 27.624 1.00 90.00 80 GLU A C 1
ATOM 677 O O . GLU A 1 80 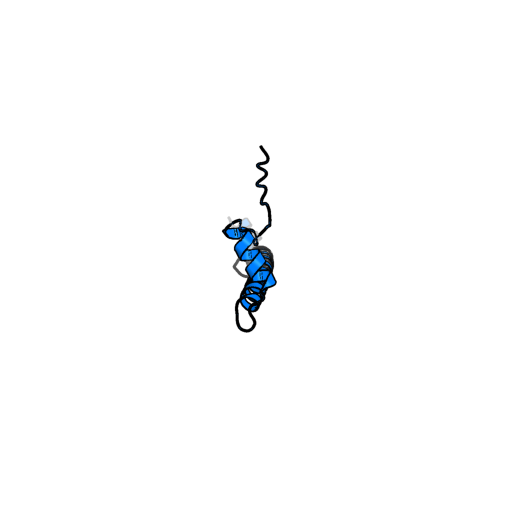? -18.233 -1.577 27.333 1.00 90.00 80 GLU A O 1
ATOM 682 N N . ILE A 1 81 ? -17.182 -3.538 27.004 1.00 89.56 81 ILE A N 1
ATOM 683 C CA . ILE A 1 81 ? -18.058 -3.990 25.911 1.00 89.56 81 ILE A CA 1
ATOM 684 C C . ILE A 1 81 ? -19.522 -4.049 26.368 1.00 89.56 81 ILE A C 1
ATOM 686 O O . ILE A 1 81 ? -20.404 -3.544 25.675 1.00 89.56 81 ILE A O 1
ATOM 690 N N . TYR A 1 82 ? -19.815 -4.648 27.526 1.00 89.25 82 TYR A N 1
ATOM 691 C CA . TYR A 1 82 ? -21.194 -4.745 28.011 1.00 89.25 82 TYR A CA 1
ATOM 692 C C . TYR A 1 82 ? -21.822 -3.373 28.272 1.00 89.25 82 TYR A C 1
ATOM 694 O O . TYR A 1 82 ? -23.007 -3.176 27.995 1.00 89.25 82 TYR A O 1
ATOM 702 N N . ARG A 1 83 ? -21.046 -2.416 28.783 1.00 90.38 83 ARG A N 1
ATOM 703 C CA . ARG A 1 83 ? -21.513 -1.048 29.021 1.00 90.38 83 ARG A CA 1
ATOM 704 C C . ARG A 1 83 ? -21.761 -0.293 27.719 1.00 90.38 83 ARG A C 1
ATOM 706 O O . ARG A 1 83 ? -22.749 0.426 27.651 1.00 90.38 83 ARG A O 1
ATOM 713 N N . ASP A 1 84 ? -20.932 -0.492 26.700 1.00 88.69 84 ASP A N 1
ATOM 714 C CA . ASP A 1 84 ? -21.082 0.172 25.400 1.00 88.69 84 ASP A CA 1
ATOM 715 C C . ASP A 1 84 ? -22.301 -0.354 24.617 1.00 88.69 84 ASP A C 1
ATOM 717 O O . ASP A 1 84 ? -23.153 0.418 24.185 1.00 88.69 84 ASP A O 1
ATOM 721 N N . TYR A 1 85 ? -22.461 -1.681 24.514 1.00 90.44 85 TYR A N 1
ATOM 722 C CA . TYR A 1 85 ? -23.558 -2.284 23.739 1.00 90.44 85 TYR A CA 1
ATOM 723 C C . TYR A 1 85 ? -24.926 -2.199 24.417 1.00 90.44 85 TYR A C 1
ATOM 725 O O . TYR A 1 85 ? -25.944 -2.070 23.737 1.00 90.44 85 TYR A O 1
ATOM 733 N N . PHE A 1 86 ? -24.970 -2.329 25.744 1.00 89.62 86 PHE A N 1
ATOM 734 C CA . PHE A 1 86 ? -26.231 -2.463 26.478 1.00 89.62 86 PHE A CA 1
ATOM 735 C C . PHE A 1 86 ? -26.527 -1.273 27.396 1.00 89.62 86 PHE A C 1
ATOM 737 O O . PHE A 1 86 ? -27.594 -1.247 28.009 1.00 89.62 86 PHE A O 1
ATOM 744 N N . VAL A 1 87 ? -25.614 -0.295 27.497 1.00 86.25 87 VAL A N 1
ATOM 745 C CA . VAL A 1 87 ? -25.757 0.906 28.342 1.00 86.25 87 VAL A CA 1
ATOM 746 C C . VAL A 1 87 ? -26.107 0.517 29.787 1.00 86.25 87 VAL A C 1
ATOM 748 O O . VAL A 1 87 ? -27.051 1.021 30.394 1.00 86.25 87 VAL A O 1
ATOM 751 N N . LEU A 1 88 ? -25.365 -0.454 30.331 1.00 85.25 88 LEU A N 1
ATOM 752 C CA . LEU A 1 88 ? -25.611 -1.031 31.655 1.00 85.25 88 LEU A CA 1
ATOM 753 C C . LEU A 1 88 ? -24.790 -0.348 32.757 1.00 85.25 88 LEU A C 1
ATOM 755 O O . LEU A 1 88 ? -23.649 0.073 32.569 1.00 85.25 88 LEU A O 1
ATOM 759 N N . GLY A 1 89 ? -25.382 -0.279 33.947 1.00 84.06 89 GLY A N 1
ATOM 760 C CA . GLY A 1 89 ? -24.756 0.205 35.176 1.00 84.06 89 GLY A CA 1
ATOM 761 C C . GLY A 1 89 ? -24.655 -0.917 36.202 1.00 84.06 89 GLY A C 1
ATOM 762 O O . GLY A 1 89 ? -25.470 -1.842 36.211 1.00 84.06 89 GLY A O 1
ATOM 763 N N . LYS A 1 90 ? -23.676 -0.840 37.102 1.00 88.00 90 LYS A N 1
ATOM 764 C CA . LYS A 1 90 ? -23.615 -1.722 38.271 1.00 88.00 90 LYS A CA 1
ATOM 765 C C . LYS A 1 90 ? -24.660 -1.295 39.298 1.00 88.00 90 LYS A C 1
ATOM 767 O O . LYS A 1 90 ? -25.175 -0.177 39.293 1.00 88.00 90 LYS A O 1
ATOM 772 N N . LYS A 1 91 ? -24.986 -2.210 40.210 1.00 91.00 91 LYS A N 1
ATOM 773 C CA . LYS A 1 91 ? -25.959 -1.959 41.277 1.00 91.00 91 LYS A CA 1
ATOM 774 C C . LYS A 1 91 ? -25.563 -0.708 42.075 1.00 91.00 91 LYS A C 1
ATOM 776 O O . LYS A 1 91 ? -24.503 -0.684 42.688 1.00 91.00 91 LYS A O 1
ATOM 781 N N . GLY A 1 92 ? -26.442 0.295 42.088 1.00 92.31 92 GLY A N 1
ATOM 782 C CA . GLY A 1 92 ? -26.226 1.569 42.782 1.00 92.31 92 GLY A CA 1
ATOM 783 C C . GLY A 1 92 ? -25.639 2.691 41.917 1.00 92.31 92 GLY A C 1
ATOM 784 O O . GLY A 1 92 ? -25.587 3.828 42.382 1.00 92.31 92 GLY A O 1
ATOM 785 N N . GLU A 1 93 ? -25.250 2.417 40.669 1.00 92.81 93 GLU A N 1
ATOM 786 C CA . GLU A 1 93 ? -24.831 3.446 39.711 1.00 92.81 93 GLU A CA 1
ATOM 787 C C . GLU A 1 93 ? -26.053 4.146 39.086 1.00 92.81 93 GLU A C 1
ATOM 789 O O . GLU A 1 93 ? -27.093 3.529 38.847 1.00 92.81 93 GLU A O 1
ATOM 794 N N . LYS A 1 94 ? -25.927 5.449 38.805 1.00 91.12 94 LYS A N 1
ATOM 795 C CA . LYS A 1 94 ? -26.901 6.221 38.017 1.00 91.12 94 LYS A CA 1
ATOM 796 C C . LYS A 1 94 ? -26.332 6.454 36.623 1.00 91.12 94 LYS A C 1
ATOM 798 O O . LYS A 1 94 ? -25.192 6.894 36.502 1.00 91.12 94 LYS A O 1
ATOM 803 N N . ILE A 1 95 ? -27.129 6.189 35.594 1.00 90.81 95 ILE A N 1
ATOM 804 C CA . ILE A 1 95 ? -26.733 6.359 34.193 1.00 90.81 95 ILE A CA 1
ATOM 805 C C . ILE A 1 95 ? -27.379 7.631 33.652 1.00 90.81 95 ILE A C 1
ATOM 807 O O . ILE A 1 95 ? -28.580 7.839 33.822 1.00 90.81 95 ILE A O 1
ATOM 811 N N . TYR A 1 96 ? -26.583 8.468 32.991 1.00 89.88 96 TYR A N 1
ATOM 812 C CA . TYR A 1 96 ? -27.042 9.689 32.337 1.00 89.88 96 TYR A CA 1
ATOM 813 C C . TYR A 1 96 ? -26.754 9.585 30.841 1.00 89.88 96 TYR A C 1
ATOM 815 O O . TYR A 1 96 ? -25.598 9.475 30.443 1.00 89.88 96 TYR A O 1
ATOM 823 N N . ILE A 1 97 ? -27.801 9.630 30.018 1.00 89.56 97 ILE A N 1
ATOM 824 C CA . ILE A 1 97 ? -27.675 9.682 28.559 1.00 89.56 97 ILE A CA 1
ATOM 825 C C . ILE A 1 97 ? -27.818 11.145 28.149 1.00 89.56 97 ILE A C 1
ATOM 827 O O . ILE A 1 97 ? -28.869 11.754 28.356 1.00 89.56 97 ILE A O 1
ATOM 831 N N . ILE A 1 98 ? -26.748 11.722 27.607 1.00 89.75 98 ILE A N 1
ATOM 832 C CA . ILE A 1 98 ? -26.725 13.113 27.154 1.00 89.75 98 ILE A CA 1
ATOM 833 C C . ILE A 1 98 ? -26.839 13.111 25.634 1.00 89.75 98 ILE A C 1
ATOM 835 O O . ILE A 1 98 ? -25.881 12.790 24.935 1.00 89.75 98 ILE A O 1
ATOM 839 N N . ASN A 1 99 ? -28.002 13.507 25.124 1.00 86.56 99 ASN A N 1
ATOM 840 C CA . ASN A 1 99 ? -28.178 13.738 23.695 1.00 86.56 99 ASN A CA 1
ATOM 841 C C . ASN A 1 99 ? -27.666 15.140 23.360 1.00 86.56 99 ASN A C 1
ATOM 843 O O . ASN A 1 99 ? -28.273 16.135 23.762 1.00 86.56 99 ASN A O 1
ATOM 847 N N . GLN A 1 100 ? -26.554 15.220 22.634 1.00 76.31 100 GLN A N 1
ATOM 848 C CA . GLN A 1 100 ? -26.131 16.474 22.017 1.00 76.31 100 GLN A CA 1
ATOM 849 C C . GLN A 1 100 ? -26.983 16.682 20.760 1.00 76.31 100 GLN A C 1
ATOM 851 O O . GLN A 1 100 ? -27.031 15.807 19.896 1.00 76.31 100 GLN A O 1
ATOM 856 N N . LYS A 1 101 ? -27.738 17.785 20.738 1.00 61.97 101 LYS A N 1
ATOM 857 C CA . LYS A 1 101 ? -28.511 18.232 19.574 1.00 61.97 101 LYS A CA 1
ATOM 858 C C . LYS A 1 101 ? -27.595 18.711 18.459 1.00 61.97 101 LYS A C 1
ATOM 860 O O . LYS A 1 101 ? -26.577 19.351 18.799 1.00 61.97 101 LYS A O 1
#

Radius of gyration: 35.09 Å; Cα contacts (8 Å, |Δi|>4): 29; chains: 1; bounding box: 52×36×104 Å

Secondary structure (DSSP, 8-state):
-HHHHHHHHHTHHHHHHHHHHHHHHHHHHSSTTSHHHHHHHHHHHHHHHHHHHHHHHHHHHHHHHHHHHTTS--HHHHHHHHHHHH----TT---------

Mean predicted aligned error: 9.55 Å

Sequence (101 aa):
MSNLVNSISERKFFFIIILIILYIVFNFFGGDRGLIEYFKKKILLKEFQEKNLEIKKEISFLTKKNDFLSVNINKDYLDEIYRDYFVLGKKGEKIYIINQK